Protein AF-A0A965FJD4-F1 (afdb_monomer_lite)

Radius of gyration: 19.75 Å; chains: 1; bounding box: 45×27×47 Å

Sequence (74 aa):
MESVSFTRMADGTAEEYAFLTPLYEKCRNGVSDRLLELLKAMKGDKLGYQVDRYTHSLQSATRAESDGADEETV

pLDDT: mean 94.75, std 4.64, range [70.69, 98.06]

Foldseek 3Di:
DPAFDDPDPVPGDPVRVVVCVVVVVVVVVCPVVVVVVVLVVQPDDPVPPPHTPSVVVVVVVVVCVVVVHDPVRD

Secondary structure (DSSP, 8-state):
--S---SSGGG--HHHHHHHHHHHHHHHHTHHHHHHHHHHTT-S--TTSSS-HHHHHHHHHHHHHHTT--TTT-

Structure (mmCIF, N/CA/C/O backbone):
data_AF-A0A965FJD4-F1
#
_entry.id   AF-A0A965FJD4-F1
#
loop_
_atom_site.group_PDB
_atom_site.id
_atom_site.type_symbol
_atom_site.label_atom_id
_atom_site.label_alt_id
_atom_site.label_comp_id
_atom_site.label_asym_id
_atom_site.label_entity_id
_atom_site.label_seq_id
_atom_site.pdbx_PDB_ins_code
_atom_site.Cartn_x
_atom_site.Cartn_y
_atom_site.Cartn_z
_atom_site.occupancy
_atom_site.B_iso_or_equiv
_atom_site.auth_seq_id
_atom_site.auth_comp_id
_at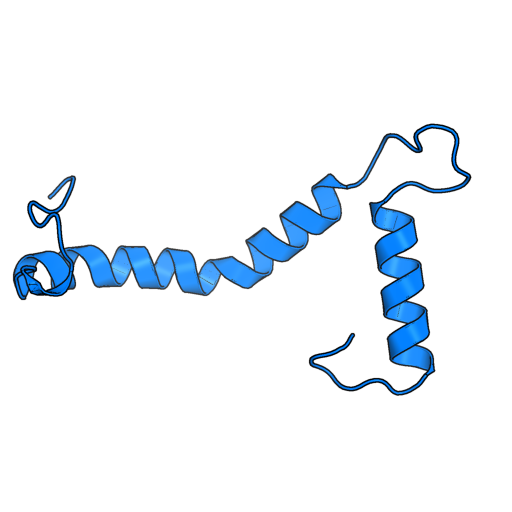om_site.auth_asym_id
_atom_site.auth_atom_id
_atom_site.pdbx_PDB_model_num
ATOM 1 N N . MET A 1 1 ? 21.766 -5.958 -17.496 1.00 80.62 1 MET A N 1
ATOM 2 C CA . MET A 1 1 ? 21.154 -4.714 -18.003 1.00 80.62 1 MET A CA 1
ATOM 3 C C . MET A 1 1 ? 20.627 -3.947 -16.797 1.00 80.62 1 MET A C 1
ATOM 5 O O . MET A 1 1 ? 20.217 -4.601 -15.848 1.00 80.62 1 MET A O 1
ATOM 9 N N . GLU A 1 2 ? 20.729 -2.618 -16.777 1.00 90.75 2 GLU A N 1
ATOM 10 C CA . GLU A 1 2 ? 20.213 -1.779 -15.673 1.00 90.75 2 GLU A CA 1
ATOM 11 C C . GLU A 1 2 ? 18.835 -1.193 -16.021 1.00 90.75 2 GLU A C 1
ATOM 13 O O . GLU A 1 2 ? 17.934 -1.181 -15.187 1.00 90.75 2 GLU A O 1
ATOM 18 N N . SER A 1 3 ? 18.640 -0.803 -17.282 1.00 94.75 3 SER A N 1
ATOM 19 C CA . SER A 1 3 ? 17.383 -0.300 -17.836 1.00 94.75 3 SER A CA 1
ATOM 20 C C . SER A 1 3 ? 17.238 -0.691 -19.311 1.00 94.75 3 SER A C 1
ATOM 22 O O . SER A 1 3 ? 18.221 -1.028 -19.974 1.00 94.75 3 SER A O 1
ATOM 24 N N . VAL A 1 4 ? 16.001 -0.655 -19.809 1.00 97.19 4 VAL A N 1
ATOM 25 C CA . VAL A 1 4 ? 15.672 -0.814 -21.235 1.00 97.19 4 VAL A CA 1
ATOM 26 C C . VAL A 1 4 ? 15.875 0.498 -21.994 1.00 97.19 4 VAL A C 1
ATOM 28 O O . VAL A 1 4 ? 15.902 1.573 -21.394 1.00 97.19 4 VAL A O 1
ATOM 31 N N . SER A 1 5 ? 16.014 0.408 -23.313 1.00 96.56 5 SER A N 1
ATOM 32 C CA . SER A 1 5 ? 16.251 1.544 -24.207 1.00 96.56 5 SER A CA 1
ATOM 33 C C . SER A 1 5 ? 14.979 2.083 -24.868 1.00 96.56 5 SER A C 1
ATOM 35 O O . SER A 1 5 ? 14.940 3.258 -25.245 1.00 96.56 5 SER A O 1
ATOM 37 N N . PHE A 1 6 ? 13.933 1.258 -24.994 1.00 96.44 6 PHE A N 1
ATOM 38 C CA . PHE A 1 6 ? 12.667 1.687 -25.583 1.00 96.44 6 PHE A CA 1
ATOM 39 C C . PHE A 1 6 ? 11.989 2.783 -24.744 1.00 96.44 6 PHE A C 1
ATOM 41 O O . PHE A 1 6 ? 11.977 2.748 -23.514 1.00 96.44 6 PHE A O 1
ATOM 48 N N . THR A 1 7 ? 11.355 3.747 -25.416 1.00 96.38 7 THR A N 1
ATOM 49 C CA . THR A 1 7 ? 10.503 4.770 -24.774 1.00 96.38 7 THR A CA 1
ATOM 50 C C . THR A 1 7 ? 9.013 4.489 -24.959 1.00 96.38 7 THR A C 1
ATOM 52 O O . THR A 1 7 ? 8.186 4.970 -24.186 1.00 96.38 7 THR A O 1
ATOM 55 N N . ARG A 1 8 ? 8.659 3.667 -25.955 1.00 97.31 8 ARG A N 1
ATOM 56 C CA . ARG A 1 8 ? 7.316 3.118 -26.165 1.00 97.31 8 ARG A CA 1
ATOM 57 C C . ARG A 1 8 ? 7.405 1.604 -26.058 1.00 97.31 8 ARG A C 1
ATOM 59 O O . ARG A 1 8 ? 8.256 1.008 -26.704 1.00 97.31 8 ARG A O 1
ATOM 66 N N . MET A 1 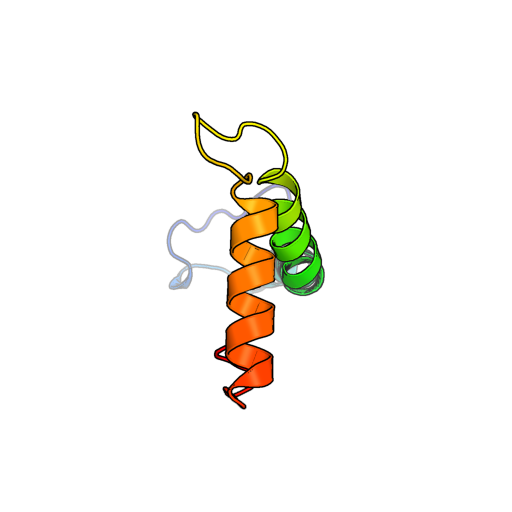9 ? 6.506 0.976 -25.299 1.00 95.06 9 MET A N 1
ATOM 67 C CA . MET A 1 9 ? 6.532 -0.482 -25.106 1.00 95.06 9 MET A CA 1
ATOM 68 C C . MET A 1 9 ? 6.503 -1.250 -26.437 1.00 95.06 9 MET A C 1
ATOM 70 O O . MET A 1 9 ? 7.229 -2.217 -26.597 1.00 95.06 9 MET A O 1
ATOM 74 N N . ALA A 1 10 ? 5.744 -0.774 -27.429 1.00 96.94 10 ALA A N 1
ATOM 75 C CA . ALA A 1 10 ? 5.667 -1.412 -28.747 1.00 96.94 10 ALA A CA 1
ATOM 76 C C . ALA A 1 10 ? 7.014 -1.506 -29.496 1.00 96.94 10 ALA A C 1
ATOM 78 O O . ALA A 1 10 ? 7.122 -2.308 -30.418 1.00 96.94 10 ALA A O 1
ATOM 79 N N . ASP A 1 11 ? 8.014 -0.708 -29.110 1.00 97.94 11 ASP A N 1
ATOM 80 C CA . ASP A 1 11 ? 9.350 -0.716 -29.713 1.00 97.94 11 ASP A CA 1
ATOM 81 C C . ASP A 1 11 ? 10.340 -1.633 -28.968 1.00 97.94 11 ASP A C 1
ATOM 83 O O . ASP A 1 11 ? 11.508 -1.695 -29.347 1.00 97.94 11 ASP A O 1
ATOM 87 N N . GLY A 1 12 ? 9.911 -2.308 -27.895 1.00 96.69 12 GLY A N 1
ATOM 88 C CA . GLY A 1 12 ? 10.788 -3.140 -27.071 1.00 96.69 12 GLY A CA 1
ATOM 89 C C . GLY A 1 12 ? 11.227 -4.431 -27.762 1.00 96.69 12 GLY A C 1
ATOM 90 O O . GLY A 1 12 ? 10.452 -5.066 -28.482 1.00 96.69 12 GLY A O 1
ATOM 91 N N . THR A 1 13 ? 12.468 -4.853 -27.513 1.00 97.75 13 THR A N 1
ATOM 92 C CA . THR A 1 13 ? 12.998 -6.117 -28.050 1.00 97.75 13 THR A CA 1
ATOM 93 C C . THR A 1 13 ? 12.668 -7.313 -27.158 1.00 97.75 13 THR A C 1
ATOM 95 O O . THR A 1 13 ? 12.354 -7.177 -25.973 1.00 97.75 13 THR A O 1
ATOM 98 N N . ALA A 1 14 ? 12.778 -8.523 -27.712 1.00 97.38 14 ALA A N 1
ATOM 99 C CA . ALA A 1 14 ? 12.584 -9.754 -26.950 1.00 97.38 14 ALA A CA 1
ATOM 100 C C . ALA A 1 14 ? 13.548 -9.854 -25.753 1.00 97.38 14 ALA A C 1
ATOM 102 O O . ALA A 1 14 ? 13.148 -10.289 -24.676 1.00 97.38 14 ALA A O 1
ATOM 103 N N . GLU A 1 15 ? 14.796 -9.417 -25.918 1.00 97.06 15 GLU A N 1
ATOM 104 C CA . GLU A 1 15 ? 15.814 -9.410 -24.866 1.00 97.06 15 GLU A CA 1
ATOM 105 C C . GLU A 1 15 ? 15.476 -8.413 -23.752 1.00 97.06 15 GLU A C 1
ATOM 107 O O . GLU A 1 15 ? 15.641 -8.727 -22.572 1.00 97.06 15 GLU A O 1
ATOM 112 N N . GLU A 1 16 ? 14.962 -7.232 -24.106 1.00 97.38 16 GLU A N 1
ATOM 113 C CA . GLU A 1 16 ? 14.502 -6.232 -23.137 1.00 97.38 16 GLU A CA 1
ATOM 114 C C . GLU A 1 16 ? 13.301 -6.748 -22.340 1.00 97.38 16 GLU A C 1
ATOM 116 O O . GLU A 1 16 ? 13.260 -6.621 -21.116 1.00 97.38 16 GLU A O 1
ATOM 121 N N . TYR A 1 17 ? 12.351 -7.407 -23.003 1.00 97.12 17 TYR A N 1
ATOM 122 C CA . TYR A 1 17 ? 11.225 -8.038 -22.321 1.00 97.12 17 TYR A CA 1
ATOM 123 C C . TYR A 1 17 ? 11.651 -9.216 -21.446 1.00 97.12 17 TYR A C 1
ATOM 125 O O . TYR A 1 17 ? 11.178 -9.325 -20.317 1.00 97.12 17 TYR A O 1
ATOM 133 N N . ALA A 1 18 ? 12.584 -10.053 -21.901 1.00 96.81 18 ALA A N 1
ATOM 134 C CA . ALA A 1 18 ? 13.146 -11.128 -21.087 1.00 96.81 18 ALA A CA 1
ATOM 135 C C . ALA A 1 18 ? 13.854 -10.586 -19.834 1.00 96.81 18 ALA A C 1
ATOM 137 O O . ALA A 1 18 ? 13.759 -11.188 -18.764 1.00 96.81 18 ALA A O 1
ATOM 138 N N . PHE A 1 19 ? 14.513 -9.428 -19.941 1.00 96.75 19 PHE A N 1
ATOM 139 C CA . PHE A 1 19 ? 15.079 -8.716 -18.797 1.00 96.75 19 PHE A CA 1
ATOM 140 C C . PHE A 1 19 ? 13.999 -8.170 -17.844 1.00 96.75 19 PHE A C 1
ATOM 142 O O . PHE A 1 19 ? 14.142 -8.289 -16.626 1.00 96.75 19 PHE A O 1
ATOM 149 N N . LEU A 1 20 ? 12.909 -7.604 -18.372 1.00 96.62 20 LEU A N 1
ATOM 150 C CA . LEU A 1 20 ? 11.837 -7.007 -17.570 1.00 96.62 20 LEU A CA 1
ATOM 151 C C . LEU A 1 20 ? 10.927 -8.034 -16.879 1.00 96.62 20 LEU A C 1
ATOM 153 O O . LEU A 1 20 ? 10.474 -7.778 -15.763 1.00 96.62 20 LEU A O 1
ATOM 157 N N . THR A 1 21 ? 10.648 -9.181 -17.502 1.00 96.19 21 THR A N 1
ATOM 158 C CA . THR A 1 21 ? 9.729 -10.208 -16.976 1.00 96.19 21 THR A CA 1
ATOM 159 C C . THR A 1 21 ? 9.975 -10.570 -15.507 1.00 96.19 21 THR A C 1
ATOM 161 O O . THR A 1 21 ? 9.045 -10.411 -14.715 1.00 96.19 21 THR A O 1
ATOM 164 N N . PRO A 1 22 ? 11.183 -10.977 -15.070 1.00 95.31 22 PRO A N 1
ATOM 165 C CA . PRO A 1 22 ? 11.399 -11.339 -13.667 1.00 95.31 22 PRO A CA 1
ATOM 166 C C . PRO A 1 22 ? 11.203 -10.157 -12.699 1.00 95.31 22 PRO A C 1
ATOM 168 O O . PRO A 1 22 ? 10.790 -10.351 -11.553 1.00 95.31 22 PRO A O 1
ATOM 171 N N . LEU A 1 23 ? 11.454 -8.918 -13.141 1.00 94.19 23 LEU A N 1
ATOM 172 C CA . LEU A 1 23 ? 11.196 -7.713 -12.343 1.00 94.19 23 LEU A CA 1
ATOM 173 C C . LEU A 1 23 ? 9.690 -7.474 -12.182 1.00 94.19 23 LEU A C 1
ATOM 175 O O . LEU A 1 23 ? 9.222 -7.176 -11.079 1.00 94.19 23 LEU A O 1
ATOM 179 N N . TYR A 1 24 ? 8.928 -7.651 -13.264 1.00 92.31 24 TYR A N 1
ATOM 180 C CA . TYR A 1 24 ? 7.472 -7.569 -13.233 1.00 92.31 24 TYR A CA 1
ATOM 181 C C . TYR A 1 24 ? 6.853 -8.662 -12.376 1.00 92.31 24 TYR A C 1
ATOM 183 O O . TYR A 1 24 ? 5.965 -8.361 -11.586 1.00 92.31 24 TYR A O 1
ATOM 191 N N . GLU A 1 25 ? 7.325 -9.902 -12.475 1.00 94.69 25 GLU A N 1
ATOM 192 C CA . GLU A 1 25 ? 6.831 -11.006 -11.650 1.00 94.69 25 GLU A CA 1
ATOM 193 C C . GLU A 1 25 ? 7.059 -10.738 -10.165 1.00 94.69 25 GLU A C 1
ATOM 195 O O . GLU A 1 25 ? 6.134 -10.883 -9.365 1.00 94.69 25 GLU A O 1
ATOM 200 N N . LYS A 1 26 ? 8.249 -10.251 -9.795 1.00 91.62 26 LYS A N 1
ATOM 201 C CA . LYS A 1 26 ? 8.536 -9.835 -8.418 1.00 91.62 26 LYS A CA 1
ATOM 202 C C . LYS A 1 26 ? 7.595 -8.722 -7.952 1.00 91.62 26 LYS A C 1
ATOM 204 O O . LYS A 1 26 ? 7.084 -8.783 -6.837 1.00 91.62 26 LYS A O 1
ATOM 209 N N . CYS A 1 27 ? 7.361 -7.713 -8.792 1.00 90.31 27 CYS A N 1
ATOM 210 C CA . CYS A 1 27 ? 6.451 -6.614 -8.473 1.00 90.31 27 CYS A CA 1
ATOM 211 C C . CYS A 1 27 ? 5.006 -7.106 -8.308 1.00 90.31 27 CYS A C 1
ATOM 213 O O . CYS A 1 27 ? 4.367 -6.781 -7.309 1.00 90.31 27 CYS A O 1
ATOM 215 N N . ARG A 1 28 ? 4.521 -7.920 -9.254 1.00 92.88 28 ARG A N 1
ATOM 216 C CA . ARG A 1 28 ? 3.174 -8.503 -9.282 1.00 92.88 28 ARG A CA 1
ATOM 217 C C . ARG A 1 28 ? 2.910 -9.346 -8.041 1.00 92.88 28 ARG A C 1
ATOM 219 O O . ARG A 1 28 ? 1.884 -9.167 -7.395 1.00 92.88 28 ARG A O 1
ATOM 226 N N . ASN A 1 29 ? 3.843 -10.224 -7.686 1.00 93.12 29 ASN A N 1
ATOM 227 C CA . ASN A 1 29 ? 3.674 -11.132 -6.555 1.00 93.12 29 ASN A CA 1
ATOM 228 C C . ASN A 1 29 ? 3.668 -10.397 -5.200 1.00 93.12 29 ASN A C 1
ATOM 230 O O . ASN A 1 29 ? 3.157 -10.939 -4.232 1.00 93.12 29 ASN A O 1
ATOM 234 N N . GLY A 1 30 ? 4.201 -9.171 -5.127 1.00 94.31 30 GLY A N 1
ATOM 235 C CA . GLY A 1 30 ? 4.200 -8.342 -3.915 1.00 94.31 30 GLY A CA 1
ATOM 236 C C . GLY A 1 30 ? 3.071 -7.307 -3.835 1.00 94.31 30 GLY A C 1
ATOM 237 O O . GLY A 1 30 ? 3.113 -6.434 -2.967 1.00 94.31 30 GLY A O 1
ATOM 238 N N . VAL A 1 31 ? 2.095 -7.326 -4.754 1.00 95.00 31 VAL A N 1
ATOM 239 C CA . VAL A 1 31 ? 1.018 -6.315 -4.788 1.00 95.00 31 VAL A CA 1
ATOM 240 C C . VAL A 1 31 ? 0.138 -6.378 -3.540 1.00 95.00 31 VAL A C 1
ATOM 242 O O . VAL A 1 31 ? -0.142 -5.329 -2.960 1.00 95.00 31 VAL A O 1
ATOM 245 N N . SER A 1 32 ? -0.255 -7.575 -3.101 1.00 93.12 32 SER A N 1
ATOM 246 C CA . SER A 1 32 ? -1.083 -7.766 -1.902 1.00 93.12 32 SER A CA 1
ATOM 247 C C . SER A 1 32 ? -0.399 -7.216 -0.652 1.00 93.12 32 SER A C 1
ATOM 249 O O . SER A 1 32 ? -0.990 -6.429 0.084 1.00 93.12 32 SER A O 1
ATOM 251 N N . ASP A 1 33 ? 0.877 -7.550 -0.456 1.00 95.50 33 ASP A N 1
ATOM 252 C CA . ASP A 1 33 ? 1.654 -7.085 0.693 1.00 95.50 33 ASP A CA 1
ATOM 253 C C . ASP A 1 33 ? 1.759 -5.559 0.704 1.00 95.50 33 ASP A C 1
ATOM 255 O O . ASP A 1 33 ? 1.524 -4.917 1.726 1.00 95.50 33 ASP A O 1
ATOM 259 N N . ARG A 1 34 ? 2.034 -4.949 -0.455 1.00 95.31 34 ARG A N 1
ATOM 260 C CA . ARG A 1 34 ? 2.073 -3.488 -0.593 1.00 95.31 34 ARG A CA 1
ATOM 261 C C . ARG A 1 34 ? 0.736 -2.833 -0.269 1.00 95.31 34 ARG A C 1
ATOM 263 O O . ARG A 1 34 ? 0.732 -1.774 0.353 1.00 95.31 34 ARG A O 1
ATOM 270 N N . LEU A 1 35 ? -0.379 -3.425 -0.693 1.00 94.69 35 LEU A N 1
ATOM 271 C CA . LEU A 1 35 ? -1.711 -2.904 -0.388 1.00 94.69 35 LEU A CA 1
ATOM 272 C C . LEU A 1 35 ? -1.967 -2.919 1.125 1.00 94.69 35 LEU A C 1
ATOM 274 O O . LEU A 1 35 ? -2.413 -1.920 1.690 1.00 94.69 35 LEU A O 1
ATOM 278 N N . LEU A 1 36 ? -1.603 -4.015 1.795 1.00 95.50 36 LEU A N 1
ATOM 279 C CA . LEU A 1 36 ? -1.713 -4.130 3.248 1.00 95.50 36 LEU A CA 1
ATOM 280 C C . LEU A 1 36 ? -0.793 -3.148 3.983 1.00 95.50 36 LEU A C 1
ATOM 282 O O . LEU A 1 36 ? -1.196 -2.581 4.998 1.00 95.50 36 LEU A O 1
ATOM 286 N N . GLU A 1 37 ? 0.419 -2.905 3.485 1.00 97.44 37 GLU A N 1
ATOM 287 C CA . GLU A 1 37 ? 1.311 -1.894 4.063 1.00 97.44 37 GLU A CA 1
ATOM 288 C C . GLU A 1 37 ? 0.764 -0.472 3.892 1.00 97.44 37 GLU A C 1
ATOM 290 O O . GLU A 1 37 ? 0.814 0.313 4.839 1.00 97.44 37 GLU A O 1
ATOM 295 N N . LEU A 1 38 ? 0.159 -0.144 2.744 1.00 96.38 38 LEU A N 1
ATOM 296 C CA . LEU A 1 38 ? -0.529 1.138 2.551 1.00 96.38 38 LEU A CA 1
ATOM 297 C C . LEU A 1 38 ? -1.693 1.308 3.532 1.00 96.38 38 LEU A C 1
ATOM 299 O O . LEU A 1 38 ? -1.832 2.374 4.131 1.00 96.38 38 LEU A O 1
ATOM 303 N N . LEU A 1 39 ? -2.487 0.254 3.750 1.00 96.94 39 LEU A N 1
ATOM 304 C CA . LEU A 1 39 ? -3.540 0.257 4.762 1.00 96.94 39 LEU A CA 1
ATOM 305 C C . LEU A 1 39 ? -2.953 0.521 6.155 1.00 96.94 39 LEU A C 1
ATOM 307 O O . LEU A 1 39 ? -3.393 1.438 6.845 1.00 96.94 39 LEU A O 1
ATOM 311 N N . LYS A 1 40 ? -1.919 -0.224 6.564 1.00 97.50 40 LYS A N 1
ATOM 312 C CA . LYS A 1 40 ? -1.264 -0.050 7.874 1.00 97.50 40 LYS A CA 1
ATOM 313 C C . LYS A 1 40 ? -0.638 1.334 8.049 1.00 97.50 40 LYS A C 1
ATOM 315 O O . LYS A 1 40 ? -0.662 1.853 9.164 1.00 97.50 40 LYS A O 1
ATOM 320 N N . ALA A 1 41 ? -0.119 1.939 6.983 1.00 97.19 41 ALA A N 1
ATOM 321 C CA . ALA A 1 41 ? 0.442 3.288 7.008 1.00 97.19 41 ALA A CA 1
ATOM 322 C C . ALA A 1 41 ? -0.607 4.369 7.331 1.00 97.19 41 ALA A C 1
ATOM 324 O O . ALA A 1 41 ? -0.241 5.481 7.701 1.00 97.19 41 ALA A O 1
ATOM 325 N N . MET A 1 42 ? -1.904 4.050 7.251 1.00 97.00 42 MET A N 1
ATOM 326 C CA . MET A 1 42 ? -2.987 4.940 7.682 1.00 97.00 42 MET A CA 1
ATOM 327 C C . MET A 1 42 ? -3.196 4.984 9.205 1.00 97.00 42 MET A C 1
ATOM 329 O O . MET A 1 42 ? -4.087 5.700 9.672 1.00 97.00 42 MET A O 1
ATOM 333 N N . LYS A 1 43 ? -2.423 4.217 9.986 1.00 97.44 43 LYS A N 1
ATOM 334 C CA . LYS A 1 43 ? -2.422 4.312 11.451 1.00 97.44 43 LYS A CA 1
ATOM 335 C C . LYS A 1 43 ? -1.819 5.639 11.892 1.00 97.44 43 LYS A C 1
ATOM 337 O O . LYS A 1 43 ? -0.771 6.037 11.389 1.00 97.44 43 LYS A O 1
ATOM 342 N N . GLY A 1 44 ? -2.420 6.273 12.894 1.00 92.81 44 GLY A N 1
ATOM 343 C CA . GLY A 1 44 ? -1.828 7.445 13.535 1.00 92.81 44 GLY A CA 1
ATOM 344 C C . GLY A 1 44 ? -2.810 8.587 13.722 1.00 92.81 44 GLY A C 1
ATOM 345 O O . GLY A 1 44 ? -3.745 8.473 14.512 1.00 92.81 44 GLY A O 1
ATOM 346 N N . ASP A 1 45 ? -2.538 9.720 13.071 1.00 94.44 45 ASP A N 1
ATOM 347 C CA . ASP A 1 45 ? -3.233 10.967 13.376 1.00 94.44 45 ASP A CA 1
ATOM 348 C C . ASP A 1 45 ? -4.732 10.867 13.079 1.00 94.44 45 ASP A C 1
ATOM 350 O O . ASP A 1 45 ? -5.174 10.520 11.980 1.00 94.44 45 ASP A O 1
ATOM 354 N N . LYS A 1 46 ? -5.520 11.201 14.097 1.00 95.56 46 LYS A N 1
ATOM 355 C CA . LYS A 1 46 ? -6.972 11.242 14.010 1.00 95.56 46 LYS A CA 1
ATOM 356 C C . LYS A 1 46 ? -7.470 12.537 13.393 1.00 95.56 46 LYS A C 1
ATOM 358 O O . LYS A 1 46 ? -8.646 12.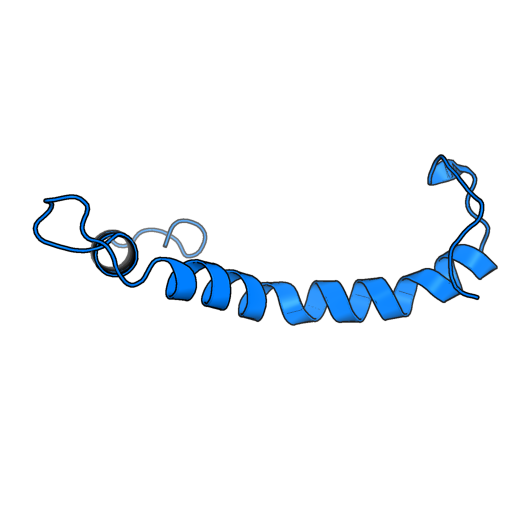604 13.070 1.00 95.56 46 LYS A O 1
ATOM 363 N N . LEU A 1 47 ? -6.637 13.571 13.257 1.00 93.06 47 LEU A N 1
ATOM 364 C CA . LEU A 1 47 ? -7.033 14.870 12.700 1.00 93.06 47 LEU A CA 1
ATOM 365 C C . LEU A 1 47 ? -8.257 15.477 13.420 1.00 93.06 47 LEU A C 1
ATOM 367 O O . LEU A 1 47 ? -9.102 16.120 12.804 1.00 93.06 47 LEU A O 1
ATOM 371 N N . GLY A 1 48 ? -8.382 15.227 14.727 1.00 96.19 48 GLY A N 1
ATOM 372 C CA . GLY A 1 48 ? -9.527 15.656 15.539 1.00 96.19 48 GLY A CA 1
ATOM 373 C C . GLY A 1 48 ? -10.761 14.741 15.492 1.00 96.19 48 GLY A C 1
ATOM 374 O O . GLY A 1 48 ? -11.724 15.007 16.208 1.00 96.19 48 GLY A O 1
ATOM 375 N N . TYR A 1 49 ? -10.748 13.654 14.714 1.00 97.31 49 TYR A N 1
ATOM 376 C CA . TYR A 1 49 ? -11.809 12.640 14.713 1.00 97.31 49 TYR A CA 1
ATOM 377 C C . TYR A 1 49 ? -11.675 11.643 15.877 1.00 97.31 49 TYR A C 1
ATOM 379 O O . TYR A 1 49 ? -10.676 11.590 16.596 1.00 97.31 49 TYR A O 1
ATOM 387 N N . GLN A 1 50 ? -12.703 10.813 16.071 1.00 97.81 50 GLN A N 1
ATOM 388 C CA . GLN A 1 50 ? 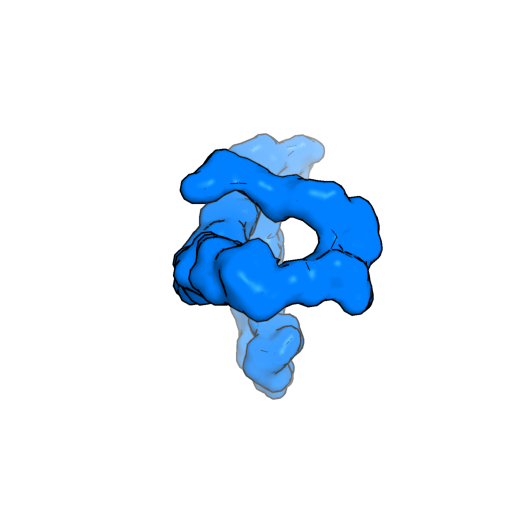-12.717 9.794 17.129 1.00 97.81 50 GLN A CA 1
ATOM 389 C C . GLN A 1 50 ? -11.737 8.642 16.861 1.00 97.81 50 GLN A C 1
ATOM 391 O O . GLN A 1 50 ? -11.158 8.077 17.797 1.00 97.81 50 GLN A O 1
ATOM 396 N N . VAL A 1 51 ? -11.526 8.310 15.588 1.00 97.88 51 VAL A N 1
ATOM 397 C CA . VAL A 1 51 ? -10.679 7.207 15.127 1.00 97.88 51 VAL A CA 1
ATOM 398 C C . VAL A 1 51 ? -9.787 7.666 13.975 1.00 97.88 51 VAL A C 1
ATOM 400 O O . VAL A 1 51 ? -10.083 8.668 13.327 1.00 97.88 51 VAL A O 1
ATOM 403 N N . ASP A 1 52 ? -8.684 6.956 13.747 1.00 98.06 52 ASP A N 1
ATOM 404 C CA . ASP A 1 52 ? -7.799 7.216 12.611 1.00 98.06 52 ASP A CA 1
ATOM 405 C C . ASP A 1 52 ? -8.333 6.570 11.321 1.00 98.06 52 ASP A C 1
ATOM 407 O O . ASP A 1 52 ? -9.320 5.825 11.319 1.00 98.06 52 ASP A O 1
ATOM 411 N N . ARG A 1 53 ? -7.678 6.870 10.195 1.00 97.56 53 ARG A N 1
ATOM 412 C CA . ARG A 1 53 ? -8.095 6.366 8.878 1.00 97.56 53 ARG A CA 1
ATOM 413 C C . ARG A 1 53 ? -7.967 4.850 8.765 1.00 97.56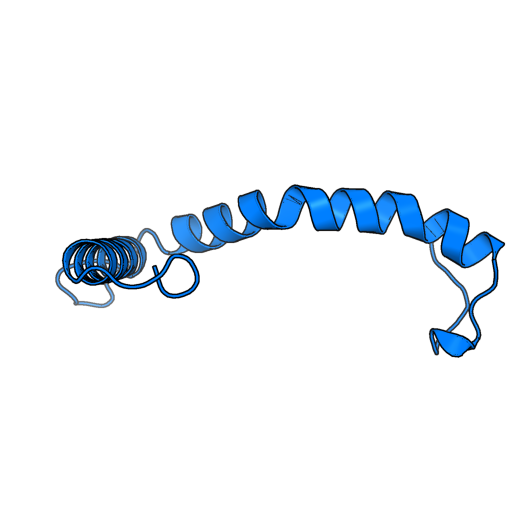 53 ARG A C 1
ATOM 415 O O . ARG A 1 53 ? -8.808 4.227 8.120 1.00 97.56 53 ARG A O 1
ATOM 422 N N . TYR A 1 54 ? -6.966 4.256 9.412 1.00 98.06 54 TYR A N 1
ATOM 423 C CA . TYR A 1 54 ? -6.835 2.803 9.493 1.00 98.06 54 TYR A CA 1
ATOM 424 C C . TYR A 1 54 ? -8.063 2.169 10.153 1.00 98.06 54 TYR A C 1
ATOM 426 O O . TYR A 1 54 ? -8.713 1.311 9.562 1.00 98.06 54 T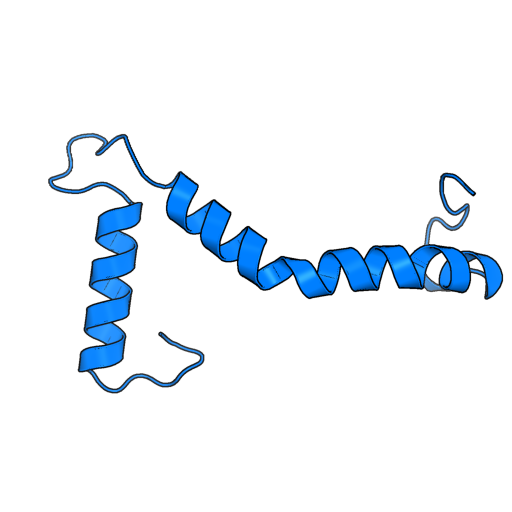YR A O 1
ATOM 434 N N . THR A 1 55 ? -8.430 2.638 11.346 1.00 98.00 55 THR A N 1
ATOM 435 C CA . THR A 1 55 ? -9.580 2.120 12.094 1.00 98.00 55 THR A CA 1
ATOM 436 C C . THR A 1 55 ? -10.883 2.335 11.333 1.00 98.00 55 THR A C 1
ATOM 438 O O . THR A 1 55 ? -11.712 1.431 11.276 1.00 98.00 55 THR A O 1
ATOM 441 N N . HIS A 1 56 ? -11.065 3.508 10.721 1.00 97.44 56 HIS A N 1
ATOM 442 C CA . HIS A 1 56 ? -12.247 3.777 9.906 1.00 97.44 56 HIS A CA 1
ATOM 443 C C . HIS A 1 56 ? -12.353 2.820 8.709 1.00 97.44 56 HIS A C 1
ATOM 445 O O . HIS A 1 56 ? -13.429 2.290 8.452 1.00 97.44 56 HIS A O 1
ATOM 451 N N . SER A 1 57 ? -11.236 2.540 8.029 1.00 96.94 57 SER A N 1
ATOM 452 C CA . SER A 1 57 ? -11.206 1.600 6.899 1.00 96.94 57 SER A CA 1
ATOM 453 C C . SER A 1 57 ? -11.629 0.193 7.324 1.00 96.94 57 SER A C 1
ATOM 455 O O . SER A 1 57 ? -12.470 -0.414 6.670 1.00 96.94 57 SER A O 1
ATOM 457 N N . LEU A 1 58 ? -11.127 -0.293 8.468 1.00 96.50 58 LEU A N 1
ATOM 458 C CA . LEU A 1 58 ? -11.536 -1.592 9.012 1.00 96.50 58 LEU A CA 1
ATOM 459 C C . LEU A 1 58 ? -13.025 -1.630 9.370 1.00 96.50 58 LEU A C 1
ATOM 461 O O . LEU A 1 58 ? -13.700 -2.608 9.077 1.00 96.50 58 LEU A O 1
ATOM 465 N N . GLN A 1 59 ? -13.555 -0.564 9.977 1.00 97.25 59 GLN A N 1
ATOM 466 C CA . GLN A 1 59 ? -14.982 -0.489 10.302 1.00 97.25 59 GLN A CA 1
ATOM 467 C C . GLN A 1 59 ? -15.862 -0.559 9.052 1.00 97.25 59 GLN A C 1
ATOM 469 O O . GLN A 1 59 ? -16.911 -1.200 9.093 1.00 97.25 59 GLN A O 1
ATOM 474 N N . SER A 1 60 ? -15.460 0.107 7.968 1.00 95.75 60 SER A N 1
ATOM 475 C CA . SER A 1 60 ? -16.179 0.068 6.694 1.00 95.75 60 SER A CA 1
ATOM 476 C C . SER A 1 60 ? -16.145 -1.329 6.073 1.00 95.75 60 SER A C 1
ATOM 478 O O . SER A 1 60 ? -17.207 -1.840 5.727 1.00 95.75 60 SER A O 1
ATOM 480 N N . ALA A 1 61 ? -14.973 -1.975 6.031 1.00 94.56 61 ALA A N 1
ATOM 481 C CA . ALA A 1 61 ? -14.828 -3.341 5.522 1.00 94.56 61 ALA A CA 1
ATOM 482 C C . ALA A 1 61 ? -15.676 -4.344 6.326 1.00 94.56 61 ALA A C 1
ATOM 484 O O . ALA A 1 61 ? -16.472 -5.079 5.753 1.00 94.56 61 ALA A O 1
ATOM 485 N N . THR A 1 62 ? -15.623 -4.299 7.665 1.00 95.81 62 THR A N 1
ATOM 486 C CA . THR A 1 62 ? -16.450 -5.168 8.525 1.00 95.81 62 THR A CA 1
ATOM 487 C C . THR A 1 62 ? -17.949 -4.958 8.306 1.00 95.81 62 THR A C 1
ATOM 489 O O . THR A 1 62 ? -18.723 -5.913 8.369 1.00 95.81 62 THR A O 1
ATOM 492 N N . ARG A 1 63 ? -18.394 -3.717 8.064 1.00 97.00 63 ARG A N 1
ATOM 493 C CA . ARG A 1 63 ? -19.806 -3.432 7.765 1.00 97.00 63 ARG A CA 1
ATOM 494 C C . ARG A 1 63 ? -20.219 -4.002 6.412 1.00 97.00 63 ARG A C 1
ATOM 496 O O . ARG A 1 63 ? -21.286 -4.595 6.355 1.00 97.00 63 ARG A O 1
ATOM 503 N N . ALA A 1 64 ? -19.396 -3.838 5.376 1.00 96.12 64 ALA A N 1
ATOM 504 C CA . ALA A 1 64 ? -19.654 -4.398 4.050 1.00 96.12 64 ALA A CA 1
ATOM 505 C C . ALA A 1 64 ? -19.717 -5.934 4.094 1.00 96.12 64 ALA A C 1
ATOM 507 O O . ALA A 1 64 ? -20.676 -6.524 3.606 1.00 96.12 64 ALA A O 1
ATOM 508 N N . GLU A 1 65 ? -18.762 -6.570 4.778 1.00 95.75 65 GLU A N 1
ATOM 509 C CA . GLU A 1 65 ? -18.752 -8.019 5.010 1.00 95.75 65 GLU A CA 1
ATOM 510 C C . GLU A 1 65 ? -20.022 -8.482 5.746 1.00 95.75 65 GLU A C 1
ATOM 512 O O . GLU A 1 65 ? -20.675 -9.441 5.340 1.00 95.75 65 GLU A O 1
ATOM 517 N N . SER A 1 66 ? -20.427 -7.759 6.797 1.00 96.62 66 SER A N 1
ATOM 518 C CA . SER A 1 66 ? -21.644 -8.075 7.564 1.00 96.62 66 SER A CA 1
ATOM 519 C C . SER A 1 66 ? -22.937 -7.883 6.762 1.00 96.62 66 SER A C 1
ATOM 521 O O . SER A 1 66 ? -23.937 -8.529 7.071 1.00 96.62 66 SER A O 1
ATOM 523 N N . ASP A 1 67 ? -22.928 -6.997 5.764 1.00 96.62 67 ASP A N 1
ATOM 524 C CA . ASP A 1 67 ? -24.048 -6.751 4.844 1.00 96.62 67 ASP A CA 1
ATOM 525 C C . ASP A 1 67 ? -24.093 -7.775 3.692 1.00 96.62 67 ASP A C 1
ATOM 527 O O . ASP A 1 67 ? -25.003 -7.755 2.867 1.00 96.62 67 ASP A O 1
ATOM 531 N N . GLY A 1 68 ? -23.129 -8.705 3.640 1.00 95.88 68 GLY A N 1
ATOM 532 C CA . GLY A 1 68 ? -23.044 -9.730 2.601 1.00 95.88 68 GLY A CA 1
ATOM 533 C C . GLY A 1 68 ? -22.588 -9.191 1.245 1.00 95.88 68 GLY A C 1
ATOM 534 O O . GLY A 1 68 ? -22.973 -9.753 0.217 1.00 95.88 68 GLY A O 1
ATOM 535 N N . ALA A 1 69 ? -21.804 -8.107 1.232 1.00 94.81 69 ALA A N 1
ATOM 536 C CA . ALA A 1 69 ? -21.167 -7.606 0.019 1.00 94.81 69 ALA A CA 1
ATOM 537 C C . ALA A 1 69 ? -20.239 -8.667 -0.604 1.00 94.81 69 ALA A C 1
ATOM 539 O O . ALA A 1 69 ? -19.722 -9.547 0.088 1.00 94.81 69 ALA A O 1
ATOM 540 N N . ASP A 1 70 ? -20.051 -8.600 -1.922 1.00 93.38 70 ASP A N 1
ATOM 541 C CA . ASP A 1 70 ? -19.174 -9.533 -2.630 1.00 93.38 70 ASP A CA 1
ATOM 542 C C . ASP A 1 70 ? -17.684 -9.313 -2.315 1.00 93.38 70 ASP A C 1
ATOM 544 O O . ASP A 1 70 ? -17.276 -8.282 -1.782 1.00 93.38 70 ASP A O 1
ATOM 548 N N . GLU A 1 71 ? -16.872 -10.306 -2.678 1.00 86.00 71 GLU A N 1
ATOM 549 C CA . GLU A 1 71 ? -15.429 -10.353 -2.404 1.00 86.00 71 GLU A CA 1
ATOM 550 C C . GLU A 1 71 ? -14.630 -9.227 -3.083 1.00 86.00 71 GLU A C 1
ATOM 552 O O . GLU A 1 71 ? -13.555 -8.882 -2.610 1.00 86.00 71 GLU A O 1
ATOM 557 N N . GLU A 1 72 ? -15.137 -8.643 -4.174 1.00 82.69 72 GLU A N 1
ATOM 558 C CA . GLU A 1 72 ? -14.496 -7.498 -4.840 1.00 82.69 72 GLU A CA 1
ATOM 559 C C . GLU A 1 72 ? -14.849 -6.167 -4.150 1.00 82.69 72 GLU A C 1
ATOM 561 O O . GLU A 1 72 ? -14.182 -5.152 -4.364 1.00 82.69 72 GLU A O 1
ATOM 566 N N . THR A 1 73 ? -15.910 -6.156 -3.340 1.00 77.88 73 THR A N 1
ATOM 567 C CA . THR A 1 73 ? -16.449 -4.969 -2.669 1.00 77.88 73 THR A CA 1
ATOM 568 C C . THR A 1 73 ? -15.970 -4.828 -1.217 1.00 77.88 73 THR A C 1
ATOM 570 O O . THR A 1 73 ? -15.912 -3.701 -0.714 1.00 77.88 73 THR A O 1
ATOM 573 N N . VAL A 1 74 ? -15.648 -5.939 -0.542 1.00 70.69 74 VAL A N 1
ATOM 574 C CA . VAL A 1 74 ? -15.103 -5.989 0.836 1.00 70.69 74 VAL A CA 1
ATOM 575 C C . VAL A 1 74 ? -13.599 -5.717 0.855 1.00 70.69 74 VAL A C 1
ATOM 577 O O . VAL A 1 74 ? -13.173 -4.896 1.705 1.00 70.69 74 VAL A O 1
#